Protein AF-A0A9N9AX92-F1 (afdb_monomer)

Nearest PDB structures (foldseek):
  3cir-assembly1_D  TM=4.467E-01  e=5.261E+00  Escherichia coli

Structure (mmCIF, N/CA/C/O backbone):
data_AF-A0A9N9AX92-F1
#
_entry.id   AF-A0A9N9AX92-F1
#
loop_
_atom_site.group_PDB
_atom_site.id
_atom_site.type_symbol
_atom_site.label_atom_id
_atom_site.label_alt_id
_atom_site.label_comp_id
_atom_site.label_asym_id
_atom_site.label_entity_id
_atom_site.label_seq_id
_atom_site.pdbx_PDB_ins_code
_atom_site.Cartn_x
_atom_site.Cartn_y
_atom_site.Cartn_z
_atom_site.occupancy
_atom_site.B_iso_or_equiv
_atom_site.auth_seq_id
_atom_site.auth_comp_id
_atom_site.auth_asym_id
_atom_site.auth_atom_id
_atom_site.pdbx_PDB_model_num
ATOM 1 N N . MET A 1 1 ? -1.202 7.534 49.768 1.00 69.88 1 MET A N 1
ATOM 2 C CA . MET A 1 1 ? -1.793 7.865 48.450 1.00 69.88 1 MET A CA 1
ATOM 3 C C . MET A 1 1 ? -1.335 6.908 47.354 1.00 69.88 1 MET A C 1
ATOM 5 O O . MET A 1 1 ? -2.164 6.501 46.549 1.00 69.88 1 MET A O 1
ATOM 9 N N . ASP A 1 2 ? -0.073 6.476 47.355 1.00 85.56 2 ASP A N 1
ATOM 10 C CA . ASP A 1 2 ? 0.466 5.594 46.304 1.00 85.56 2 ASP A CA 1
ATOM 11 C C . ASP A 1 2 ? -0.160 4.193 46.276 1.00 85.56 2 ASP A C 1
ATOM 13 O O . ASP A 1 2 ? -0.491 3.679 45.211 1.00 85.56 2 ASP A O 1
ATOM 17 N N . GLU A 1 3 ? -0.414 3.597 47.442 1.00 91.06 3 GLU A N 1
ATOM 18 C CA . GLU A 1 3 ? -1.068 2.287 47.554 1.00 91.06 3 GLU A CA 1
ATOM 19 C C . GLU A 1 3 ? -2.519 2.302 47.043 1.00 91.06 3 GLU A C 1
ATOM 21 O O . GLU A 1 3 ? -2.936 1.421 46.291 1.00 91.06 3 GLU A O 1
ATOM 26 N N . TYR A 1 4 ? -3.271 3.353 47.375 1.00 93.00 4 TYR A N 1
ATOM 27 C CA . TYR A 1 4 ? -4.631 3.568 46.878 1.00 93.00 4 TYR A CA 1
ATOM 28 C C . TYR A 1 4 ? -4.660 3.673 45.346 1.00 93.00 4 TYR A C 1
ATOM 30 O O . TYR A 1 4 ? -5.438 2.988 44.680 1.00 93.00 4 TYR A O 1
ATOM 38 N N . ASN A 1 5 ? -3.753 4.468 44.771 1.00 95.25 5 ASN A N 1
ATOM 39 C CA . ASN A 1 5 ? -3.616 4.587 43.320 1.00 95.25 5 ASN A CA 1
ATOM 40 C C . ASN A 1 5 ? -3.221 3.256 42.667 1.00 95.25 5 ASN A C 1
ATOM 42 O O . ASN A 1 5 ? -3.731 2.923 41.596 1.00 95.25 5 ASN A O 1
ATOM 46 N N . LYS A 1 6 ? -2.366 2.463 43.325 1.00 95.94 6 LYS A N 1
ATOM 47 C CA . LYS A 1 6 ? -1.978 1.127 42.863 1.00 95.94 6 LYS A CA 1
ATOM 48 C C . LYS A 1 6 ? -3.187 0.194 42.774 1.00 95.94 6 LYS A C 1
ATOM 50 O O . LYS A 1 6 ? -3.377 -0.436 41.739 1.00 95.94 6 LYS A O 1
ATOM 55 N N . ILE A 1 7 ? -4.037 0.154 43.799 1.00 95.38 7 ILE A N 1
ATOM 56 C CA . ILE A 1 7 ? -5.256 -0.671 43.808 1.00 95.38 7 ILE A CA 1
ATOM 57 C C . ILE A 1 7 ? -6.216 -0.250 42.689 1.00 95.38 7 ILE A C 1
ATOM 59 O O . ILE A 1 7 ? -6.685 -1.100 41.929 1.00 95.38 7 ILE A O 1
ATOM 63 N N . LEU A 1 8 ? -6.465 1.053 42.531 1.00 95.38 8 LEU A N 1
ATOM 64 C CA . LEU A 1 8 ? -7.349 1.556 41.477 1.00 95.38 8 LEU A CA 1
ATOM 65 C C . LEU A 1 8 ? -6.830 1.243 40.071 1.00 95.38 8 LEU A C 1
ATOM 67 O O . LEU A 1 8 ? -7.614 0.905 39.187 1.00 95.38 8 LEU A O 1
ATOM 71 N N . ASN A 1 9 ? -5.520 1.339 39.847 1.00 95.69 9 ASN A N 1
ATOM 72 C CA . ASN A 1 9 ? -4.924 1.021 38.552 1.00 95.69 9 ASN A CA 1
ATOM 73 C C . ASN A 1 9 ? -5.003 -0.478 38.247 1.00 95.69 9 ASN A C 1
ATOM 75 O O . ASN A 1 9 ? -5.374 -0.839 37.131 1.00 95.69 9 ASN A O 1
ATOM 79 N N . THR A 1 10 ? -4.772 -1.339 39.244 1.00 95.88 10 THR A N 1
ATOM 80 C CA . THR A 1 10 ? -4.978 -2.791 39.114 1.00 95.88 10 THR A CA 1
ATOM 81 C C . THR A 1 10 ? -6.427 -3.114 38.740 1.00 95.88 10 THR A C 1
ATOM 83 O O . THR A 1 10 ? -6.675 -3.897 37.827 1.00 95.88 10 THR A O 1
ATOM 86 N N . GLN A 1 11 ? -7.402 -2.461 39.379 1.00 95.62 11 GLN A N 1
ATOM 87 C CA . GLN A 1 11 ? -8.820 -2.644 39.056 1.00 95.62 11 GLN A CA 1
ATOM 88 C C . GLN A 1 11 ? -9.196 -2.108 37.667 1.00 95.62 11 GLN A C 1
ATOM 90 O O . GLN A 1 11 ? -10.029 -2.706 36.991 1.00 95.62 11 GLN A O 1
ATOM 95 N N . ARG A 1 12 ? -8.610 -0.987 37.222 1.00 94.75 12 ARG A N 1
ATOM 96 C CA . ARG A 1 12 ? -8.849 -0.422 35.881 1.00 94.75 12 ARG A CA 1
ATOM 97 C C . ARG A 1 12 ? -8.282 -1.312 34.779 1.00 94.75 12 ARG A C 1
ATOM 99 O O . ARG A 1 12 ? -8.953 -1.488 33.770 1.00 94.75 12 ARG A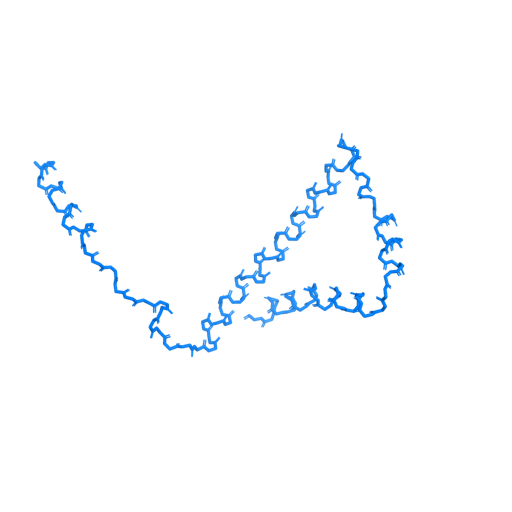 O 1
ATOM 106 N N . ALA A 1 13 ? -7.101 -1.891 34.992 1.00 94.25 13 ALA A N 1
ATOM 107 C CA . ALA A 1 13 ? -6.467 -2.803 34.042 1.00 94.25 13 ALA A CA 1
ATOM 108 C C . ALA A 1 13 ? -7.251 -4.116 33.860 1.00 94.25 13 ALA A C 1
ATOM 110 O O . ALA A 1 13 ? -7.203 -4.711 32.790 1.00 94.25 13 ALA A O 1
ATOM 111 N N . ALA A 1 14 ? -7.999 -4.547 34.881 1.00 96.38 14 ALA A N 1
ATOM 112 C CA . ALA A 1 14 ? -8.833 -5.748 34.822 1.00 96.38 14 ALA A CA 1
ATOM 113 C C . ALA A 1 14 ? -10.169 -5.552 34.076 1.00 96.38 14 ALA A C 1
ATOM 115 O O . ALA A 1 14 ? -10.893 -6.523 33.858 1.00 96.38 14 ALA A O 1
ATOM 116 N N . ARG A 1 15 ? -10.537 -4.316 33.702 1.00 96.00 15 ARG A N 1
ATOM 117 C CA . ARG A 1 15 ? -11.787 -4.059 32.973 1.00 96.00 15 ARG A CA 1
ATOM 118 C C . ARG A 1 15 ? -11.622 -4.484 31.512 1.00 96.00 15 ARG A C 1
ATOM 120 O O . ARG A 1 15 ? -10.734 -3.957 30.842 1.00 96.00 15 ARG A O 1
ATOM 127 N N . PRO A 1 16 ? -12.466 -5.391 30.993 1.00 95.56 16 PRO A N 1
ATOM 128 C CA . PRO A 1 16 ? -12.389 -5.775 29.594 1.00 95.56 16 PRO A CA 1
ATOM 129 C C . PRO A 1 16 ? -12.813 -4.609 28.696 1.00 95.56 16 PRO A C 1
ATOM 131 O O . PRO A 1 16 ? -13.708 -3.831 29.033 1.00 95.56 16 PRO A O 1
ATOM 134 N N . VAL A 1 17 ? -12.187 -4.515 27.525 1.00 94.75 17 VAL A N 1
ATOM 135 C CA . VAL A 1 17 ? -12.634 -3.622 26.452 1.00 94.75 17 VAL A CA 1
ATOM 136 C C . VAL A 1 17 ? -13.783 -4.314 25.726 1.00 94.75 17 VAL A C 1
ATOM 138 O O . VAL A 1 17 ? -13.676 -5.491 25.378 1.00 94.75 17 VAL A O 1
ATOM 141 N N . SER A 1 18 ? -14.895 -3.608 25.512 1.00 96.00 18 SER A N 1
ATOM 142 C CA . SER A 1 18 ? -16.014 -4.166 24.751 1.00 96.00 18 SER A CA 1
ATOM 143 C C . SER A 1 18 ? -15.570 -4.501 23.322 1.00 96.00 18 SER A C 1
ATOM 145 O O . SER A 1 18 ? -14.800 -3.730 22.737 1.00 96.00 18 SER A O 1
ATOM 147 N N . PRO A 1 19 ? -16.067 -5.594 22.717 1.00 95.94 19 PRO A N 1
ATOM 148 C CA . PRO A 1 19 ? -15.774 -5.895 21.321 1.00 95.94 19 PRO A CA 1
ATOM 149 C C . PRO A 1 19 ? -16.146 -4.709 20.418 1.00 95.94 19 PRO A C 1
ATOM 151 O O . PRO A 1 19 ? -17.141 -4.028 20.659 1.00 95.94 19 PRO A O 1
ATOM 154 N N . HIS A 1 20 ? -15.336 -4.441 19.394 1.00 94.69 20 HIS A N 1
ATOM 155 C CA . HIS A 1 20 ? -15.540 -3.320 18.472 1.00 94.69 20 HIS A CA 1
ATOM 156 C C . HIS A 1 20 ? -15.555 -3.822 17.024 1.00 94.69 20 HIS A C 1
ATOM 158 O O . HIS A 1 20 ? -16.597 -4.234 16.523 1.00 94.69 20 HIS A O 1
ATOM 164 N N . LEU A 1 21 ? -14.402 -3.851 16.356 1.00 95.12 2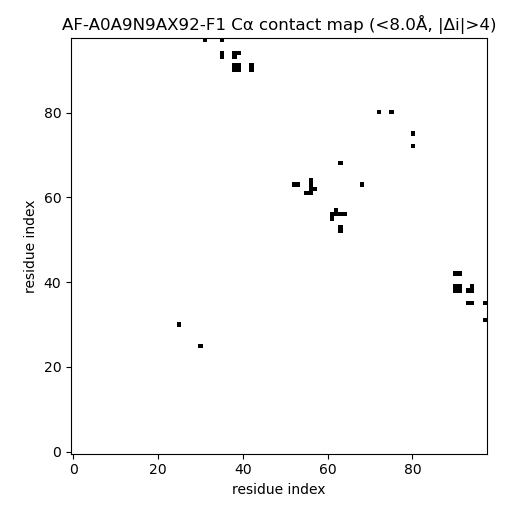1 LEU A N 1
ATOM 165 C CA . LEU A 1 21 ? -14.273 -4.202 14.935 1.00 95.12 21 LEU A CA 1
ATOM 166 C C . LEU A 1 21 ? -14.802 -5.607 14.619 1.00 95.12 21 LEU A C 1
ATOM 168 O O . LEU A 1 21 ? -15.178 -5.875 13.487 1.00 95.12 21 LEU A O 1
ATOM 172 N N . THR A 1 22 ? -14.843 -6.490 15.616 1.00 96.75 22 THR A N 1
ATOM 173 C CA . THR A 1 22 ? -15.328 -7.866 15.486 1.00 96.75 22 THR A CA 1
ATOM 174 C C . THR A 1 22 ? -16.850 -7.998 15.507 1.00 96.75 22 THR A C 1
ATOM 176 O O . THR A 1 22 ? -17.353 -9.030 15.076 1.00 96.75 22 THR A O 1
ATOM 179 N N . ILE A 1 23 ? -17.584 -6.997 16.007 1.00 97.38 23 ILE A N 1
ATOM 180 C CA . ILE A 1 23 ? -19.054 -7.044 16.124 1.00 97.38 23 ILE A CA 1
ATOM 181 C C . ILE A 1 23 ? -19.768 -5.930 15.354 1.00 97.38 23 ILE A C 1
ATOM 183 O O . ILE A 1 23 ? -20.974 -6.023 15.135 1.00 97.38 23 ILE A O 1
ATOM 187 N N . TYR A 1 24 ? -19.060 -4.868 14.955 1.00 95.94 24 TYR A N 1
ATOM 188 C CA . TYR A 1 24 ? -19.658 -3.800 14.160 1.00 95.94 24 TYR A CA 1
ATOM 189 C C . TYR A 1 24 ? -20.105 -4.324 12.797 1.00 95.94 24 TYR A C 1
ATOM 191 O O . TYR A 1 24 ? -19.371 -5.041 12.118 1.00 95.94 24 TYR A O 1
ATOM 199 N N . GLN A 1 25 ? -21.297 -3.905 12.366 1.00 97.31 25 GLN A N 1
ATOM 200 C CA . GLN A 1 25 ? -21.777 -4.211 11.027 1.00 97.31 25 GLN A CA 1
ATOM 201 C C . GLN A 1 25 ? -20.808 -3.625 9.979 1.00 97.31 25 GLN A C 1
ATOM 203 O O . GLN A 1 25 ? -20.501 -2.426 10.016 1.00 97.31 25 GLN A O 1
ATOM 208 N N . PRO A 1 26 ? -20.347 -4.437 9.017 1.00 96.75 26 PRO A N 1
ATOM 209 C CA . PRO A 1 26 ? -19.569 -3.948 7.888 1.00 96.75 26 PRO A CA 1
ATOM 210 C C . PRO A 1 26 ? -20.352 -2.891 7.085 1.00 96.75 26 PRO A C 1
ATOM 212 O O . PRO A 1 26 ? -21.462 -3.152 6.625 1.00 96.75 26 PRO A O 1
ATOM 215 N N . GLN A 1 27 ? -19.786 -1.689 6.922 1.00 97.75 27 GLN A N 1
ATOM 216 C CA . GLN A 1 27 ? -20.367 -0.581 6.151 1.00 97.75 27 GLN A CA 1
ATOM 217 C C . GLN A 1 27 ? -19.317 -0.005 5.203 1.00 97.75 27 GLN A C 1
ATOM 219 O O . GLN A 1 27 ? -18.138 0.091 5.546 1.00 97.75 27 GLN A O 1
ATOM 224 N N . ILE A 1 28 ? -19.756 0.436 4.022 1.00 97.50 28 ILE A N 1
ATOM 225 C CA . ILE A 1 28 ? -18.867 0.971 2.980 1.00 97.50 28 ILE A CA 1
ATOM 226 C C . ILE A 1 28 ? -18.048 2.171 3.486 1.00 97.50 28 ILE A C 1
ATOM 228 O O . ILE A 1 28 ? -16.881 2.299 3.136 1.00 97.50 28 ILE A O 1
ATOM 232 N N . THR A 1 29 ? -18.613 3.010 4.355 1.00 97.31 29 THR A N 1
ATOM 233 C CA . THR A 1 29 ? -17.969 4.230 4.873 1.00 97.31 29 THR A CA 1
ATOM 234 C C . THR A 1 29 ? -16.665 3.948 5.621 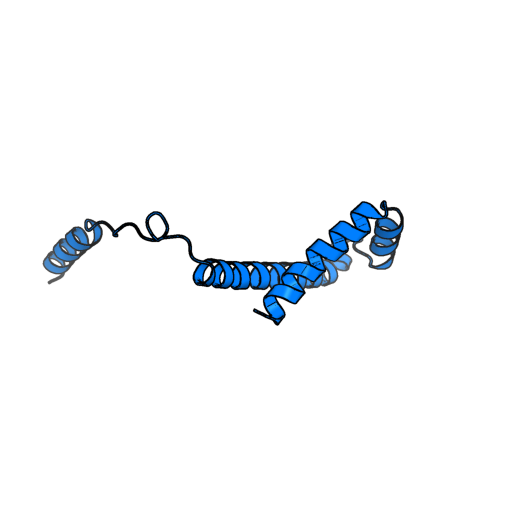1.00 97.31 29 THR A C 1
ATOM 236 O O . THR A 1 29 ? -15.634 4.552 5.320 1.00 97.31 29 THR A O 1
ATOM 239 N N . TRP A 1 30 ? -16.669 3.009 6.573 1.00 96.81 30 TRP A N 1
ATOM 240 C CA . TRP A 1 30 ? -15.466 2.703 7.349 1.00 96.81 30 TRP A CA 1
ATOM 241 C C . TRP A 1 30 ? -14.487 1.807 6.585 1.00 96.81 30 TRP A C 1
ATOM 243 O O . TRP A 1 30 ? -13.280 1.939 6.791 1.00 96.81 30 TRP A O 1
ATOM 253 N N . PHE A 1 31 ? -14.963 0.985 5.640 1.00 97.25 31 PHE A N 1
ATOM 254 C CA . PHE A 1 31 ? -14.072 0.301 4.699 1.00 97.25 31 PHE A CA 1
ATOM 255 C C . PHE A 1 31 ? -13.344 1.277 3.785 1.00 97.25 31 PHE A C 1
ATOM 257 O O . PHE A 1 31 ? -12.131 1.167 3.667 1.00 97.25 31 PHE A O 1
ATOM 264 N N . MET A 1 32 ? -14.039 2.244 3.179 1.00 98.12 32 MET A N 1
ATOM 265 C CA . MET A 1 32 ? -13.406 3.269 2.342 1.00 98.12 32 MET A CA 1
ATOM 266 C C . MET A 1 32 ? -12.417 4.103 3.156 1.00 98.12 32 MET A C 1
ATOM 268 O O . MET A 1 32 ? -11.284 4.285 2.730 1.00 98.12 32 MET A O 1
ATOM 272 N N . SER A 1 33 ? -12.779 4.492 4.384 1.00 98.19 33 SER A N 1
ATOM 273 C CA . SER A 1 33 ? -11.862 5.184 5.297 1.00 98.19 33 SER A CA 1
ATOM 274 C C . SER A 1 33 ? -10.616 4.351 5.636 1.00 98.19 33 SER A C 1
ATOM 276 O O . SER A 1 33 ? -9.503 4.877 5.690 1.00 98.19 33 SER A O 1
ATOM 278 N N . GLY A 1 34 ? -10.769 3.047 5.886 1.00 98.06 34 GLY A N 1
ATOM 279 C CA . GLY A 1 34 ? -9.642 2.133 6.088 1.00 98.06 34 GLY A CA 1
ATOM 280 C C . GLY A 1 34 ? -8.794 1.984 4.825 1.00 98.06 34 GLY A C 1
ATOM 281 O O . GLY A 1 34 ? -7.571 2.089 4.885 1.00 98.06 34 GLY A O 1
ATOM 282 N N . PHE A 1 35 ? -9.446 1.815 3.676 1.00 98.19 35 PHE A N 1
ATOM 283 C CA . PHE A 1 35 ? -8.795 1.645 2.387 1.00 98.19 35 PHE A CA 1
ATOM 284 C C . PHE A 1 35 ? -8.004 2.895 1.986 1.00 98.19 35 PHE A C 1
ATOM 286 O O . PHE A 1 35 ? -6.858 2.756 1.583 1.00 98.19 35 PHE A O 1
ATOM 293 N N . HIS A 1 36 ? -8.523 4.103 2.234 1.00 98.62 36 HIS A N 1
ATOM 294 C CA . HIS A 1 36 ? -7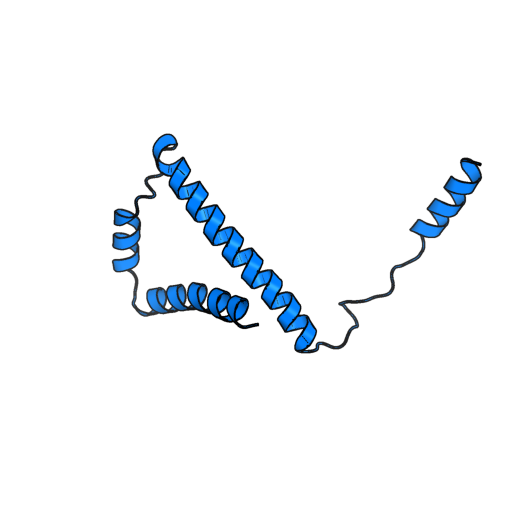.821 5.370 1.989 1.00 98.62 36 HIS A CA 1
ATOM 295 C C . HIS A 1 36 ? -6.529 5.476 2.805 1.00 98.62 36 HIS A C 1
ATOM 297 O O . HIS A 1 36 ? -5.498 5.899 2.283 1.00 98.62 36 HIS A O 1
ATOM 303 N N . ARG A 1 37 ? -6.543 5.032 4.070 1.00 98.50 37 ARG A N 1
ATOM 304 C CA . ARG A 1 37 ? -5.324 4.978 4.895 1.00 98.50 37 ARG A CA 1
ATOM 305 C C . ARG A 1 37 ? -4.316 3.967 4.353 1.00 98.50 37 ARG A C 1
ATOM 307 O O . ARG A 1 37 ? -3.126 4.263 4.307 1.00 98.50 37 ARG A O 1
ATOM 314 N N . ILE A 1 38 ? -4.784 2.790 3.938 1.00 98.56 38 ILE A N 1
ATOM 315 C CA . ILE A 1 38 ? -3.921 1.733 3.397 1.00 98.56 38 ILE A CA 1
ATOM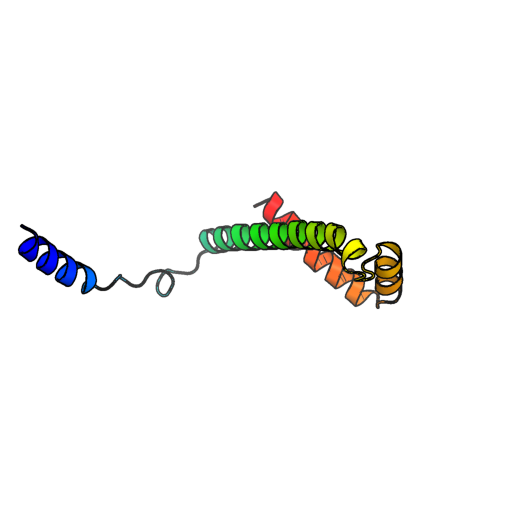 316 C C . ILE A 1 38 ? -3.286 2.177 2.076 1.00 98.56 38 ILE A C 1
ATOM 318 O O . ILE A 1 38 ? -2.072 2.063 1.930 1.00 98.56 38 ILE A O 1
ATOM 322 N N . THR A 1 39 ? -4.063 2.717 1.132 1.00 98.50 39 THR A N 1
ATOM 323 C CA . THR A 1 39 ? -3.533 3.192 -0.153 1.00 98.50 39 THR A CA 1
ATOM 324 C C . THR A 1 39 ? -2.564 4.353 0.042 1.00 98.50 39 THR A C 1
ATOM 326 O O . THR A 1 39 ? -1.494 4.337 -0.557 1.00 98.50 39 THR A O 1
ATOM 329 N N . GLY A 1 40 ? -2.867 5.304 0.933 1.00 98.19 40 GLY A N 1
ATOM 330 C CA . GLY A 1 40 ? -1.949 6.395 1.278 1.00 98.19 40 GLY A CA 1
ATOM 331 C C . GLY A 1 40 ? -0.629 5.893 1.868 1.00 98.19 40 GLY A C 1
ATOM 332 O O . GLY A 1 40 ? 0.446 6.291 1.422 1.00 98.19 40 GLY A O 1
ATOM 333 N N . GLY A 1 41 ? -0.695 4.955 2.819 1.00 98.38 41 GLY A N 1
ATOM 334 C CA . GLY A 1 41 ? 0.490 4.326 3.407 1.00 98.38 41 GLY A CA 1
ATOM 335 C C . GLY A 1 41 ? 1.318 3.539 2.388 1.00 98.38 41 GLY A C 1
ATOM 336 O O . GLY A 1 41 ? 2.542 3.652 2.373 1.00 98.38 41 GLY A O 1
ATOM 337 N N . ALA A 1 42 ? 0.665 2.791 1.497 1.00 98.06 42 ALA A N 1
ATOM 338 C CA . ALA A 1 42 ? 1.331 2.042 0.434 1.00 98.06 42 ALA A CA 1
ATOM 339 C C . ALA A 1 42 ? 2.030 2.967 -0.576 1.00 98.06 42 ALA A C 1
ATOM 341 O O . ALA A 1 42 ? 3.178 2.715 -0.940 1.00 98.06 42 ALA A O 1
ATOM 342 N N . LEU A 1 43 ? 1.377 4.061 -0.990 1.00 97.88 43 LEU A N 1
ATOM 343 C CA . LEU A 1 43 ? 1.971 5.064 -1.880 1.00 97.88 43 LEU A CA 1
ATOM 344 C C . LEU A 1 43 ? 3.177 5.749 -1.229 1.00 97.88 43 LEU A C 1
ATOM 346 O O . LEU A 1 43 ? 4.217 5.885 -1.871 1.00 97.88 43 LEU A O 1
ATOM 350 N N . ALA A 1 44 ? 3.068 6.125 0.048 1.00 98.06 44 ALA A N 1
ATOM 351 C CA . ALA A 1 44 ? 4.181 6.699 0.798 1.00 98.06 44 ALA A CA 1
ATOM 352 C C . ALA A 1 44 ? 5.357 5.716 0.892 1.00 98.06 44 ALA A C 1
ATOM 354 O O . ALA A 1 44 ? 6.491 6.086 0.594 1.00 98.06 44 ALA A O 1
ATOM 355 N N . ALA A 1 45 ? 5.097 4.453 1.241 1.00 98.12 45 ALA A N 1
ATOM 356 C CA . ALA A 1 45 ? 6.130 3.424 1.314 1.00 98.12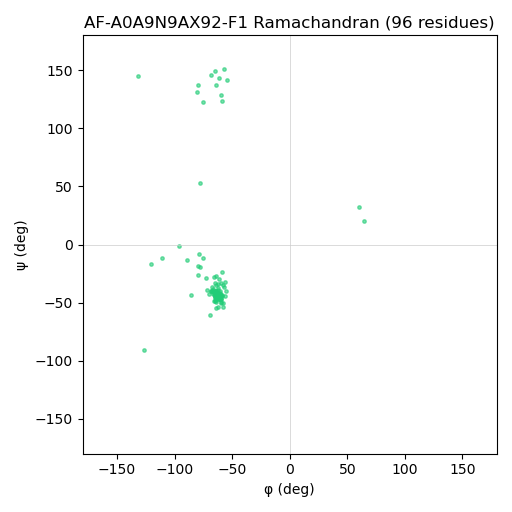 45 ALA A CA 1
ATOM 357 C C . ALA A 1 45 ? 6.821 3.199 -0.040 1.00 98.12 45 ALA A C 1
ATOM 359 O O . ALA A 1 45 ? 8.046 3.113 -0.089 1.00 98.12 45 ALA A O 1
ATOM 360 N N . ALA A 1 46 ? 6.065 3.157 -1.142 1.00 96.81 46 ALA A N 1
ATOM 361 C CA . ALA A 1 46 ? 6.626 3.016 -2.483 1.00 96.81 46 ALA A CA 1
ATOM 362 C C . ALA A 1 46 ? 7.488 4.229 -2.877 1.00 96.81 46 ALA A C 1
ATOM 364 O O . ALA A 1 46 ? 8.606 4.062 -3.372 1.00 96.81 46 ALA A O 1
ATOM 365 N N . LEU A 1 47 ? 7.012 5.450 -2.614 1.00 96.31 47 LEU A N 1
ATOM 366 C CA . LEU A 1 47 ? 7.745 6.680 -2.912 1.00 96.31 47 LEU A CA 1
ATOM 367 C C . LEU A 1 47 ? 9.041 6.771 -2.100 1.00 96.31 47 LEU A C 1
ATOM 369 O O . LEU A 1 47 ? 10.119 6.902 -2.672 1.00 96.31 47 LEU A O 1
ATOM 373 N N . TYR A 1 48 ? 8.955 6.668 -0.773 1.00 98.00 48 TYR A N 1
ATOM 374 C CA . TYR A 1 48 ? 10.134 6.768 0.084 1.00 98.00 48 TYR A CA 1
ATOM 375 C C . T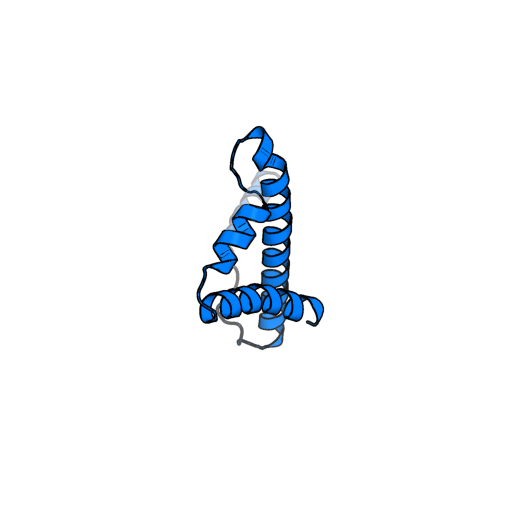YR A 1 48 ? 11.088 5.592 -0.119 1.00 98.00 48 TYR A C 1
ATOM 377 O O . TYR A 1 48 ? 12.296 5.800 -0.185 1.00 98.00 48 TYR A O 1
ATOM 385 N N . GLY A 1 49 ? 10.568 4.374 -0.279 1.00 96.56 49 GLY A N 1
ATOM 386 C CA . GLY A 1 49 ? 11.375 3.190 -0.556 1.00 96.56 49 GLY A CA 1
ATOM 387 C C . GLY A 1 49 ? 12.174 3.325 -1.850 1.00 96.56 49 GLY A C 1
ATOM 388 O O . GLY A 1 49 ? 13.379 3.089 -1.847 1.00 96.56 49 GLY A O 1
ATOM 389 N N . SER A 1 50 ? 11.535 3.770 -2.937 1.00 93.19 50 SER A N 1
ATOM 390 C CA . SER A 1 50 ? 12.221 3.987 -4.219 1.00 93.19 50 SER A CA 1
ATOM 391 C C . SER A 1 50 ? 13.213 5.151 -4.170 1.00 93.19 50 SER A C 1
ATOM 393 O O . SER A 1 50 ? 14.322 5.015 -4.680 1.00 93.19 50 SER A O 1
ATOM 395 N N . ALA A 1 51 ? 12.875 6.257 -3.499 1.00 94.56 51 ALA A N 1
ATOM 396 C CA . ALA A 1 51 ? 13.785 7.388 -3.325 1.00 94.56 51 ALA A CA 1
ATOM 397 C C . ALA A 1 51 ? 15.040 7.002 -2.525 1.00 94.56 51 ALA A C 1
ATOM 399 O O . ALA A 1 51 ? 16.158 7.319 -2.928 1.00 94.56 51 ALA A O 1
ATOM 400 N N . ILE A 1 52 ? 14.864 6.277 -1.415 1.00 95.50 52 ILE A N 1
ATOM 401 C CA . ILE A 1 52 ? 15.976 5.785 -0.595 1.00 95.50 52 ILE A CA 1
ATOM 402 C C . ILE A 1 52 ? 16.813 4.786 -1.393 1.00 95.50 52 ILE A C 1
ATOM 404 O O . ILE A 1 52 ? 18.031 4.934 -1.442 1.00 95.50 52 ILE A O 1
ATOM 408 N N . ALA A 1 53 ? 16.179 3.807 -2.049 1.00 93.19 53 ALA A N 1
ATOM 409 C CA . ALA A 1 53 ? 16.874 2.814 -2.862 1.00 93.19 53 ALA A CA 1
ATOM 410 C C . ALA A 1 53 ? 17.723 3.480 -3.953 1.00 93.19 53 ALA A C 1
ATOM 412 O O . ALA A 1 53 ? 18.893 3.139 -4.111 1.00 93.19 53 ALA A O 1
ATOM 413 N N . TYR A 1 54 ? 17.172 4.482 -4.642 1.00 90.69 54 TYR A N 1
ATOM 414 C CA . TYR A 1 54 ? 17.897 5.242 -5.654 1.00 90.69 54 TYR A CA 1
ATOM 415 C C . TYR A 1 54 ? 19.081 6.026 -5.067 1.00 90.69 54 TYR A C 1
ATOM 417 O O . TYR A 1 54 ? 20.162 6.040 -5.652 1.00 90.69 54 TYR A O 1
ATOM 425 N N . ALA A 1 55 ? 18.920 6.631 -3.887 1.00 91.94 55 ALA A N 1
ATOM 426 C CA . ALA A 1 55 ? 19.990 7.381 -3.232 1.00 91.94 55 ALA A CA 1
ATOM 427 C C . ALA A 1 55 ? 21.161 6.488 -2.782 1.00 91.94 55 ALA A C 1
ATOM 429 O O . ALA A 1 55 ? 22.320 6.888 -2.891 1.00 91.94 55 ALA A O 1
ATOM 430 N N . ILE A 1 56 ? 20.878 5.277 -2.291 1.00 94.00 56 ILE A N 1
ATOM 431 C CA . ILE A 1 56 ? 21.909 4.370 -1.762 1.00 94.00 56 ILE A CA 1
ATOM 432 C C . ILE A 1 56 ? 22.518 3.445 -2.823 1.00 94.00 56 ILE A C 1
ATOM 434 O O . ILE A 1 56 ? 23.551 2.829 -2.559 1.00 94.00 56 ILE A O 1
ATOM 438 N N . GLN A 1 57 ? 21.921 3.336 -4.017 1.00 91.75 57 GLN A N 1
ATOM 439 C CA . GLN A 1 57 ? 22.336 2.338 -5.009 1.00 91.75 57 GLN A CA 1
ATOM 440 C C . GLN A 1 57 ? 23.777 2.500 -5.507 1.00 91.75 57 GLN A C 1
ATOM 442 O O . GLN A 1 57 ? 24.443 1.496 -5.745 1.00 91.75 57 GLN A O 1
ATOM 447 N N . GLY A 1 58 ? 24.274 3.737 -5.620 1.00 89.00 58 GLY A N 1
ATOM 448 C CA . GLY A 1 58 ? 25.656 4.027 -6.013 1.00 89.00 58 GLY A CA 1
ATOM 449 C C . GLY A 1 58 ? 26.668 3.612 -4.937 1.00 89.00 58 GLY A C 1
ATOM 450 O O . GLY A 1 58 ? 27.490 2.737 -5.203 1.00 89.00 58 GLY A O 1
ATOM 451 N N . PRO A 1 59 ? 26.592 4.175 -3.713 1.00 90.19 59 PRO A N 1
ATOM 452 C CA . PRO A 1 59 ? 27.503 3.832 -2.617 1.00 90.19 59 PRO A CA 1
ATOM 453 C C . PRO A 1 59 ? 27.533 2.343 -2.255 1.00 90.19 59 PRO A C 1
ATOM 455 O O . PRO A 1 59 ? 28.568 1.837 -1.835 1.00 90.19 59 PRO A O 1
ATOM 458 N N . LEU A 1 60 ? 26.406 1.645 -2.411 1.00 92.44 60 LEU A N 1
ATOM 459 C CA . LEU A 1 60 ? 26.281 0.223 -2.086 1.00 92.44 60 LEU A CA 1
ATOM 460 C C . LEU A 1 60 ? 26.464 -0.706 -3.297 1.00 92.44 60 LEU A C 1
ATOM 462 O O . LEU A 1 60 ? 26.378 -1.920 -3.138 1.00 92.44 60 LEU A O 1
ATOM 466 N N . GLY A 1 61 ? 26.694 -0.165 -4.498 1.00 89.50 61 GLY A N 1
ATOM 467 C CA . GLY A 1 61 ? 26.898 -0.961 -5.712 1.00 89.50 61 GLY A CA 1
ATOM 468 C C . GLY A 1 61 ? 25.711 -1.858 -6.088 1.00 89.50 61 GLY A C 1
ATOM 469 O O . GLY A 1 61 ? 25.914 -2.938 -6.632 1.00 89.50 61 GLY A O 1
ATOM 470 N N . LEU A 1 62 ? 24.474 -1.438 -5.797 1.00 86.94 62 LEU A N 1
ATOM 471 C CA . LEU A 1 62 ? 23.273 -2.277 -5.950 1.00 86.94 62 LEU A CA 1
ATOM 472 C C . LEU A 1 62 ? 22.812 -2.449 -7.406 1.00 86.94 62 LEU A C 1
ATOM 474 O O . LEU A 1 62 ? 21.937 -3.268 -7.672 1.00 86.94 62 LEU A O 1
ATOM 478 N N . GLY A 1 63 ? 23.355 -1.665 -8.343 1.00 85.62 63 GLY A N 1
ATOM 479 C CA . GLY A 1 63 ? 23.022 -1.774 -9.768 1.00 85.62 63 GLY A CA 1
ATOM 480 C C . GLY A 1 63 ? 21.566 -1.434 -10.117 1.00 85.62 63 GLY A C 1
ATOM 481 O O . GLY A 1 63 ? 21.090 -1.829 -11.179 1.00 85.62 63 GLY A O 1
ATOM 482 N N . LEU A 1 64 ? 20.860 -0.694 -9.256 1.00 85.00 64 LEU A N 1
ATOM 483 C CA . LEU A 1 64 ? 19.477 -0.236 -9.447 1.00 85.00 64 LEU A CA 1
ATOM 484 C C . LEU A 1 64 ? 19.402 0.965 -10.409 1.00 85.00 64 LEU A C 1
ATOM 486 O O . LEU A 1 64 ? 18.846 2.018 -10.091 1.00 85.00 64 LEU A O 1
ATOM 490 N N . ASN A 1 65 ? 19.991 0.813 -11.593 1.00 86.62 65 ASN A N 1
ATOM 491 C CA . ASN A 1 65 ? 20.008 1.849 -12.615 1.00 86.62 65 ASN A CA 1
ATOM 492 C C . ASN A 1 65 ? 18.676 1.872 -13.373 1.00 86.62 65 ASN A C 1
ATOM 494 O O . ASN A 1 65 ? 18.159 0.822 -13.766 1.00 86.62 65 ASN A O 1
ATOM 498 N N . SER A 1 66 ? 18.155 3.071 -13.637 1.00 87.19 66 SER A N 1
ATOM 499 C CA . SER A 1 66 ? 16.874 3.260 -14.330 1.00 87.19 66 SER A CA 1
ATOM 500 C C . SER A 1 66 ? 16.828 2.556 -15.690 1.00 87.19 66 SER A C 1
ATOM 502 O O . SER A 1 66 ? 15.828 1.920 -16.013 1.00 87.19 66 SER A O 1
ATOM 504 N N . ASP A 1 67 ? 17.922 2.594 -16.454 1.00 90.88 67 ASP A N 1
ATOM 505 C CA . ASP A 1 67 ? 17.985 1.990 -17.792 1.00 90.88 67 ASP A CA 1
ATOM 506 C C . ASP A 1 67 ? 17.892 0.461 -17.746 1.00 90.88 67 ASP A C 1
ATOM 508 O O . ASP A 1 67 ? 17.146 -0.143 -18.518 1.00 90.88 67 ASP A O 1
ATOM 512 N N . ALA A 1 68 ? 18.596 -0.170 -16.800 1.00 88.94 68 ALA A N 1
ATOM 513 C CA . ALA A 1 68 ? 18.549 -1.617 -16.601 1.00 88.94 68 ALA A CA 1
ATOM 514 C C . ALA A 1 68 ? 17.149 -2.070 -16.156 1.00 88.94 68 ALA A C 1
ATOM 516 O O . ALA A 1 68 ? 16.629 -3.069 -16.649 1.00 88.94 68 ALA A O 1
ATOM 517 N N . PHE A 1 69 ? 16.505 -1.294 -15.280 1.00 90.69 69 PHE A N 1
ATOM 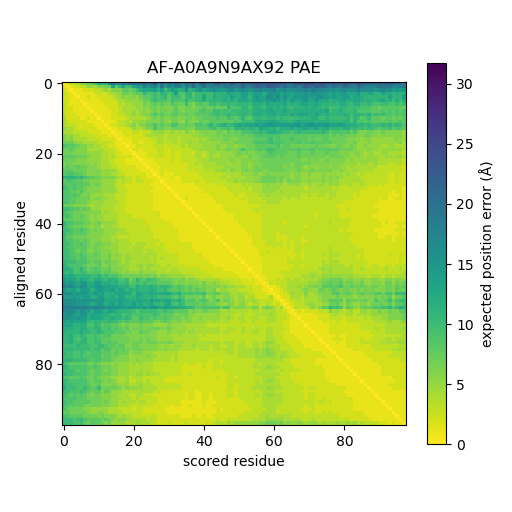518 C CA . PHE A 1 69 ? 15.143 -1.570 -14.829 1.00 90.69 69 PHE A CA 1
ATOM 519 C C . PHE A 1 69 ? 14.114 -1.466 -15.964 1.00 90.69 69 PHE A C 1
ATOM 521 O O . PHE A 1 69 ? 13.252 -2.334 -16.109 1.00 90.69 69 PHE A O 1
ATOM 528 N N . VAL A 1 70 ? 14.211 -0.431 -16.805 1.00 94.62 70 VAL A N 1
ATOM 529 C CA . VAL A 1 70 ? 13.334 -0.269 -17.974 1.00 94.62 70 VAL A CA 1
ATOM 530 C C . VAL A 1 70 ? 13.554 -1.390 -18.986 1.00 94.62 70 VAL A C 1
ATOM 532 O O . VAL A 1 70 ? 12.572 -1.926 -19.504 1.00 94.62 70 VAL A O 1
ATOM 535 N N . ALA A 1 71 ? 14.808 -1.771 -19.246 1.00 94.56 71 ALA A N 1
ATOM 536 C CA . ALA A 1 71 ? 15.133 -2.871 -20.148 1.00 94.56 71 ALA A CA 1
ATOM 537 C C . ALA A 1 71 ? 14.521 -4.195 -19.668 1.00 94.56 71 ALA A C 1
ATOM 539 O O . ALA A 1 71 ? 13.885 -4.889 -20.458 1.00 94.56 71 ALA A O 1
ATOM 540 N N . GLU A 1 72 ? 14.624 -4.498 -18.372 1.00 93.50 72 GLU A N 1
ATOM 541 C CA . GLU A 1 72 ? 14.030 -5.703 -17.789 1.00 93.50 72 GLU A CA 1
ATOM 542 C C . GLU A 1 72 ? 12.499 -5.679 -17.881 1.00 93.50 72 GLU A C 1
ATOM 544 O O . GLU A 1 72 ? 11.885 -6.617 -18.385 1.00 93.50 72 GLU A O 1
ATOM 549 N N . ILE A 1 73 ? 11.853 -4.569 -17.501 1.00 95.62 73 ILE A N 1
ATOM 550 C CA . ILE A 1 73 ? 10.395 -4.440 -17.641 1.00 95.62 73 ILE A CA 1
ATOM 551 C C . ILE A 1 73 ? 9.961 -4.570 -19.104 1.00 95.62 73 ILE A C 1
ATOM 553 O O . ILE A 1 73 ? 8.881 -5.101 -19.377 1.00 95.62 73 ILE A O 1
ATOM 557 N N . ALA A 1 74 ? 10.773 -4.116 -20.061 1.00 96.62 74 ALA A N 1
ATOM 558 C CA . ALA A 1 74 ? 10.461 -4.214 -21.479 1.00 96.62 74 ALA A CA 1
ATOM 559 C C . ALA A 1 74 ? 10.372 -5.667 -21.971 1.00 96.62 74 ALA A C 1
ATOM 561 O O . ALA A 1 74 ? 9.588 -5.922 -22.891 1.00 96.62 74 ALA A O 1
ATOM 562 N N . THR A 1 75 ? 11.064 -6.620 -21.341 1.00 97.88 75 THR A N 1
ATOM 563 C CA . THR A 1 75 ? 10.994 -8.046 -21.711 1.00 97.88 75 THR A CA 1
ATOM 564 C C . THR A 1 75 ? 9.725 -8.737 -21.198 1.00 97.88 75 THR A C 1
ATOM 566 O O . THR A 1 75 ? 9.309 -9.755 -21.752 1.00 97.88 75 THR A O 1
ATOM 569 N N . LEU A 1 76 ? 9.054 -8.165 -20.189 1.00 97.88 76 LEU A N 1
ATOM 570 C CA . LEU A 1 76 ? 7.896 -8.794 -19.555 1.00 97.88 76 LEU A CA 1
ATOM 571 C C . LEU A 1 76 ? 6.693 -8.936 -20.512 1.00 97.88 76 LEU A C 1
ATOM 573 O O . LEU A 1 76 ? 6.457 -8.065 -21.366 1.00 97.88 76 LEU A O 1
ATOM 577 N N . PRO A 1 77 ? 5.850 -9.973 -20.334 1.00 98.31 77 PRO A N 1
ATOM 578 C CA . PRO A 1 77 ? 4.604 -10.120 -21.079 1.00 98.31 77 PRO A CA 1
ATOM 579 C C . PRO A 1 77 ? 3.670 -8.915 -20.915 1.00 98.31 77 PRO A C 1
ATOM 581 O O . PRO A 1 77 ? 3.634 -8.260 -19.869 1.00 98.31 77 PRO A O 1
ATOM 584 N N . ALA A 1 78 ? 2.851 -8.649 -21.936 1.00 98.00 78 ALA A N 1
ATOM 585 C CA . ALA A 1 78 ? 1.907 -7.528 -21.926 1.00 98.00 78 ALA A CA 1
ATOM 586 C C . ALA A 1 78 ? 0.929 -7.578 -20.736 1.00 98.00 78 ALA A C 1
ATOM 588 O O . ALA A 1 78 ? 0.628 -6.540 -20.147 1.00 98.00 78 ALA A O 1
ATOM 589 N N . SER A 1 79 ? 0.488 -8.777 -20.343 1.00 97.69 79 SER A N 1
ATOM 590 C CA . SER A 1 79 ? -0.391 -8.987 -19.187 1.00 97.69 79 SER A CA 1
ATOM 591 C C . SER A 1 79 ? 0.247 -8.526 -17.877 1.00 97.69 79 SER A C 1
ATOM 593 O O . SER A 1 79 ? -0.404 -7.846 -17.087 1.00 97.69 79 SER A O 1
ATOM 595 N N . LEU A 1 80 ? 1.530 -8.827 -17.665 1.00 97.94 80 LEU A N 1
ATOM 596 C CA . LEU A 1 80 ? 2.239 -8.445 -16.447 1.00 97.94 80 LEU A CA 1
ATOM 597 C C . LEU A 1 80 ? 2.506 -6.936 -16.402 1.00 97.94 80 LEU A C 1
ATOM 599 O O . LEU A 1 80 ? 2.311 -6.310 -15.364 1.00 97.94 80 LEU A O 1
ATOM 603 N N . LYS A 1 81 ? 2.854 -6.326 -17.543 1.00 97.75 81 LYS A N 1
ATOM 604 C CA . LYS A 1 81 ? 2.964 -4.861 -17.665 1.00 97.75 81 LYS A CA 1
ATOM 605 C C . LYS A 1 81 ? 1.638 -4.171 -17.352 1.00 97.75 81 LYS A C 1
ATOM 607 O O . LYS A 1 81 ? 1.623 -3.159 -16.654 1.00 97.75 81 LYS A O 1
ATOM 612 N N . PHE A 1 82 ? 0.528 -4.706 -17.861 1.00 98.00 82 PHE A N 1
ATOM 613 C CA . PHE A 1 82 ? -0.805 -4.182 -17.578 1.00 98.00 82 PHE A CA 1
ATOM 614 C C . PHE A 1 82 ? -1.154 -4.311 -16.091 1.00 98.00 82 PHE A C 1
ATOM 616 O O . PHE A 1 82 ? -1.530 -3.318 -15.472 1.00 98.00 82 PHE A O 1
ATOM 623 N N . ALA A 1 83 ? -0.961 -5.495 -15.504 1.00 98.12 83 ALA A N 1
ATOM 624 C CA . ALA A 1 83 ? -1.218 -5.737 -14.089 1.00 98.12 83 ALA A CA 1
ATOM 625 C C . ALA A 1 83 ? -0.376 -4.821 -13.188 1.00 98.12 83 ALA A C 1
ATOM 627 O O . ALA A 1 83 ? -0.915 -4.219 -12.264 1.00 98.12 83 ALA A O 1
ATOM 628 N N . GLY A 1 84 ? 0.914 -4.643 -13.493 1.00 96.62 84 GLY A N 1
ATOM 629 C CA . GLY A 1 84 ? 1.795 -3.731 -12.760 1.00 96.62 84 GLY A CA 1
ATOM 630 C C . GLY A 1 84 ? 1.341 -2.272 -12.849 1.00 96.62 84 GLY A C 1
ATOM 631 O O . GLY A 1 84 ? 1.249 -1.590 -11.830 1.00 96.62 84 GLY A O 1
ATOM 632 N N . LYS A 1 85 ? 0.972 -1.798 -14.049 1.00 96.94 85 LYS A N 1
ATOM 633 C CA . LYS A 1 85 ? 0.407 -0.450 -14.229 1.00 96.94 85 LYS A CA 1
ATOM 634 C C . LYS A 1 85 ? -0.886 -0.271 -13.442 1.00 96.94 85 LYS A C 1
ATOM 636 O O . LYS A 1 85 ? -1.046 0.749 -12.781 1.00 96.94 85 LYS A O 1
ATOM 641 N N . PHE A 1 86 ? -1.786 -1.251 -13.486 1.00 97.69 86 PHE A N 1
ATOM 642 C CA . PHE A 1 86 ? -3.038 -1.206 -12.738 1.00 97.69 86 PHE A CA 1
ATOM 643 C C . PHE A 1 86 ? -2.792 -1.190 -11.223 1.00 97.69 86 PHE A C 1
ATOM 645 O O . PHE A 1 86 ? -3.367 -0.359 -10.527 1.00 97.69 86 PHE A O 1
ATOM 652 N N . ALA A 1 87 ? -1.895 -2.044 -10.723 1.00 96.56 87 ALA A N 1
ATOM 653 C CA . ALA A 1 87 ? -1.556 -2.133 -9.305 1.00 96.56 87 ALA A CA 1
ATOM 654 C C . ALA A 1 87 ? -0.957 -0.835 -8.740 1.00 96.56 87 ALA A C 1
ATOM 656 O O . ALA A 1 87 ? -1.152 -0.549 -7.564 1.00 96.56 87 ALA A O 1
ATOM 657 N N . LEU A 1 88 ? -0.263 -0.042 -9.564 1.00 95.69 88 LEU A N 1
ATOM 658 C CA . LEU A 1 88 ? 0.247 1.277 -9.178 1.00 95.69 88 LEU A CA 1
ATOM 659 C C . LEU A 1 88 ? -0.797 2.388 -9.360 1.00 95.69 88 LEU A C 1
ATOM 661 O O . LEU A 1 88 ? -0.958 3.237 -8.485 1.00 95.69 88 LEU A O 1
ATOM 665 N N . ALA A 1 89 ? -1.521 2.386 -10.482 1.00 97.56 89 ALA A N 1
ATOM 666 C CA . ALA A 1 89 ? -2.481 3.435 -10.810 1.00 97.56 89 ALA A CA 1
ATOM 667 C C . ALA A 1 89 ? -3.715 3.398 -9.899 1.00 97.56 89 ALA A C 1
ATOM 669 O O . ALA A 1 89 ? -4.149 4.441 -9.423 1.00 97.56 89 ALA A O 1
ATOM 670 N N . PHE A 1 90 ? -4.258 2.213 -9.610 1.00 97.81 90 PHE A N 1
ATOM 671 C CA . PHE A 1 90 ? -5.469 2.065 -8.803 1.00 97.81 90 PHE A CA 1
ATOM 672 C C . PHE A 1 90 ? -5.367 2.682 -7.395 1.00 97.81 90 PHE A C 1
ATOM 674 O O . PHE A 1 90 ? -6.220 3.512 -7.077 1.00 97.81 90 PHE A O 1
ATOM 681 N N . PRO A 1 91 ? -4.367 2.355 -6.547 1.00 97.62 91 PRO A N 1
ATOM 682 C CA . PRO A 1 91 ? -4.264 2.959 -5.220 1.00 97.62 91 PRO A CA 1
ATOM 683 C C . PRO A 1 91 ? -4.015 4.468 -5.287 1.00 97.62 91 PRO A C 1
ATOM 685 O O . PRO A 1 91 ? -4.551 5.188 -4.450 1.00 97.62 91 PRO A O 1
ATOM 688 N N . PHE A 1 92 ? -3.264 4.955 -6.285 1.00 98.06 92 PHE A N 1
ATOM 689 C CA . PHE A 1 92 ? -3.074 6.391 -6.506 1.00 98.06 92 PHE A CA 1
ATOM 690 C C . PHE A 1 92 ? -4.398 7.089 -6.820 1.00 98.06 92 PHE A C 1
ATOM 692 O O . PHE A 1 92 ? -4.774 8.035 -6.135 1.00 98.06 92 PHE A O 1
ATOM 699 N N . THR A 1 93 ? -5.134 6.592 -7.817 1.00 98.44 93 THR A N 1
ATOM 700 C CA . THR A 1 93 ? -6.435 7.139 -8.206 1.00 98.44 93 THR A CA 1
ATOM 701 C C . THR A 1 93 ? -7.417 7.075 -7.041 1.00 98.44 93 THR A C 1
ATOM 703 O O . THR A 1 93 ? -8.014 8.088 -6.701 1.00 98.44 93 THR A O 1
ATOM 706 N N . PHE A 1 94 ? -7.558 5.926 -6.378 1.00 98.50 94 PHE A N 1
ATOM 707 C CA . PHE A 1 94 ? -8.464 5.803 -5.239 1.00 98.50 94 PHE A CA 1
ATOM 708 C C . PHE A 1 94 ? -8.127 6.807 -4.128 1.00 98.50 94 PHE A C 1
ATOM 710 O O . PHE A 1 94 ? -9.009 7.531 -3.684 1.00 98.50 94 PHE A O 1
ATOM 717 N N . HIS A 1 95 ? -6.861 6.891 -3.706 1.00 98.38 95 HIS A N 1
ATOM 718 C CA . HIS A 1 95 ? -6.453 7.792 -2.626 1.00 98.38 95 HIS A CA 1
ATOM 719 C C . HIS A 1 95 ? -6.632 9.273 -2.986 1.00 98.38 95 HIS A C 1
ATOM 721 O O . HIS A 1 95 ? -6.935 10.080 -2.117 1.00 98.38 95 HIS A O 1
ATOM 727 N N . ALA A 1 96 ? -6.451 9.633 -4.260 1.00 98.00 96 ALA A N 1
ATOM 728 C CA . ALA A 1 96 ? -6.602 11.007 -4.723 1.00 98.00 96 ALA A CA 1
ATOM 729 C C . ALA A 1 96 ? -8.068 11.473 -4.787 1.00 98.00 96 ALA A C 1
ATOM 731 O O . ALA A 1 96 ? -8.323 12.669 -4.670 1.00 98.00 96 ALA A O 1
ATOM 732 N N . PHE A 1 97 ? -9.018 10.554 -5.004 1.00 98.00 97 PHE A N 1
ATOM 733 C CA . PHE A 1 97 ? -10.430 10.888 -5.231 1.00 98.00 97 PHE A CA 1
ATOM 734 C C . PHE A 1 97 ? -11.389 10.472 -4.100 1.00 98.00 97 PHE A C 1
ATOM 736 O O . PHE A 1 97 ? -12.549 10.883 -4.138 1.00 98.00 97 PHE A O 1
ATOM 743 N N . ASN A 1 98 ? -10.952 9.653 -3.135 1.00 94.75 98 ASN A N 1
ATOM 744 C CA . ASN A 1 98 ? -11.741 9.249 -1.960 1.00 94.75 98 ASN A CA 1
ATOM 745 C C . ASN A 1 98 ? -11.485 10.156 -0.761 1.00 94.75 98 ASN A C 1
ATOM 747 O O . ASN A 1 98 ? -12.485 10.601 -0.160 1.00 94.75 98 ASN A O 1
#

Foldseek 3Di:
DVVVVVVVVVVVVPDDDPDDPVPDDDDPVVVLVVLLVVLVVVLVCVVVVVVVCVVCCVVVVVPPDPVVVVVVLVPDDPVVVVVVCCVNVVSVVSNVPD

pLDDT: mean 95.11, std 4.22, range [69.88, 98.62]

Radius of gyration: 23.7 Å; Cα contacts (8 Å, |Δi|>4): 25; chains: 1; bounding box: 49×21×70 Å

InterPro domains:
  IPR000701 Succinate dehydrogenase/fumarate reductase type B, transmembrane subunit [PF01127] (12-98)
  IPR014314 Succinate dehydrogenase, cytochrome b556 subunit [PIRSF000178] (6-98)
  IPR014314 Succinate dehydrogenase, cytochrome b556 subunit [PTHR10978] (9-98)
  IPR014314 Succinate dehydrogenase, cytochrome b556 subunit [cd03499] (15-98)
  IPR018495 Succinate dehydrogenase, cytochrome b subunit, conserved site [PS01000] (15-39)
  IPR034804 Fumarate reductase/succinate dehydrogenase, transmembrane subunit [G3DSA:1.20.1300.10] (1-98)
  IPR034804 Fumarate reductase/succinate dehydrogenase, transmembrane subunit [SSF81343] (9-98)

Sequence (98 aa):
MDEYNKILNTQRAARPVSPHLTIYQPQITWFMSGFHRITGGALAAALYGSAIAYAIQGPLGLGLNSDAFVAEIATLPASLKFAGKFALAFPFTFHAFN

Secondary structure (DSSP, 8-state):
-HHHHHHHHHHHHTSPPPP-TTTSPP-HHHHHHHHHHHHHHHHHHHHHHHHHHHHHTTTTT----HHHHHHHHHHS-HHHHHHHHHHHHHHHHHHHH-

Organism: NCBI:txid60492

Solvent-accessible surface area (backbone atoms only — not comparable to full-atom values): 5831 Å² total; per-residue (Å²): 111,70,67,62,53,49,52,54,50,56,56,58,71,68,54,79,79,77,85,49,88,87,70,55,79,92,49,70,69,62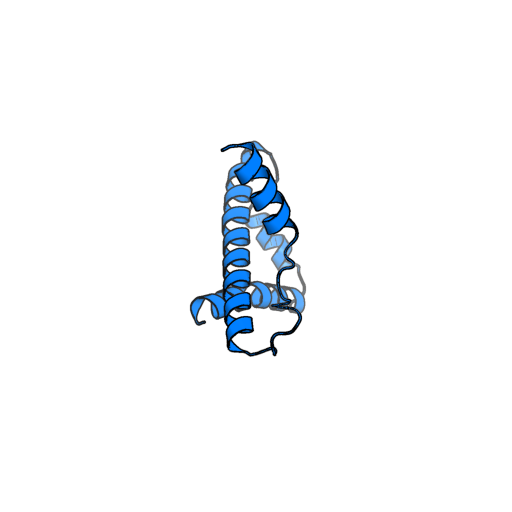,50,50,56,51,47,40,51,50,30,46,51,50,51,50,49,53,52,53,49,51,53,51,49,57,68,47,21,70,89,68,66,64,74,73,44,70,68,62,53,51,55,56,60,67,71,50,55,69,68,57,54,49,50,53,50,47,67,56,47,50,40,53,53,49,46,75,73,109

Mean predicted aligned error: 5.14 Å